Protein AF-A0A3B9QV04-F1 (afdb_monomer_lite)

Structure (mmCIF, N/CA/C/O backbone):
data_AF-A0A3B9QV04-F1
#
_entry.id   AF-A0A3B9QV04-F1
#
loop_
_atom_site.group_PDB
_atom_site.id
_atom_site.type_symbol
_atom_site.label_atom_id
_atom_site.label_alt_id
_atom_site.label_comp_id
_atom_site.label_asym_id
_atom_site.label_entity_id
_atom_site.label_seq_id
_atom_site.pdbx_PDB_ins_code
_atom_site.Cartn_x
_atom_site.Cartn_y
_atom_site.Cartn_z
_atom_site.occupancy
_atom_site.B_iso_or_equiv
_atom_site.auth_seq_id
_atom_site.auth_comp_id
_atom_site.auth_asym_id
_atom_site.auth_atom_id
_atom_site.pdbx_PDB_model_num
ATOM 1 N N . MET A 1 1 ? -5.801 29.623 45.183 1.00 43.06 1 MET A N 1
ATOM 2 C CA . MET A 1 1 ? -5.307 28.360 44.598 1.00 43.06 1 MET A CA 1
ATOM 3 C C . MET A 1 1 ? -5.957 28.212 43.231 1.00 43.06 1 MET A C 1
ATOM 5 O O . MET A 1 1 ? -7.133 27.892 43.171 1.00 43.06 1 MET A O 1
ATOM 9 N N . SER A 1 2 ? -5.251 28.588 42.162 1.00 45.44 2 SER A N 1
ATOM 10 C CA . SER A 1 2 ? -5.756 28.500 40.785 1.00 45.44 2 SER A CA 1
ATOM 11 C C . SER A 1 2 ? -5.172 27.240 40.155 1.00 45.44 2 SER A C 1
ATOM 13 O O . SER A 1 2 ? -3.965 27.169 39.939 1.00 45.44 2 SER A O 1
ATOM 15 N N . GLY A 1 3 ? -6.006 26.217 39.974 1.00 48.84 3 GLY A N 1
ATOM 16 C CA . GLY A 1 3 ? -5.626 24.984 39.299 1.00 48.84 3 GLY A CA 1
ATOM 17 C C . GLY A 1 3 ? -5.648 25.200 37.792 1.00 48.84 3 GLY A C 1
ATOM 18 O O . GLY A 1 3 ? -6.714 25.333 37.198 1.00 48.84 3 GLY A O 1
ATOM 19 N N . THR A 1 4 ? -4.476 25.230 37.166 1.00 54.88 4 THR A N 1
ATOM 20 C CA . THR A 1 4 ? -4.352 25.084 35.716 1.00 54.88 4 THR A CA 1
ATOM 21 C C . THR A 1 4 ? -4.694 23.641 35.359 1.00 54.88 4 THR A C 1
ATOM 23 O O . THR A 1 4 ? -3.874 22.743 35.554 1.00 54.88 4 THR A O 1
ATOM 26 N N . ALA A 1 5 ? -5.914 23.406 34.876 1.00 57.78 5 ALA A N 1
ATOM 27 C CA . ALA A 1 5 ? -6.271 22.147 34.237 1.00 57.78 5 ALA A CA 1
ATOM 28 C C . ALA A 1 5 ? -5.300 21.914 33.068 1.00 57.78 5 ALA A C 1
ATOM 30 O O . ALA A 1 5 ? -5.239 22.715 32.134 1.00 57.78 5 ALA A O 1
ATOM 31 N N . GLY A 1 6 ? -4.486 20.860 33.163 1.00 56.19 6 GLY A N 1
ATOM 32 C CA . GLY A 1 6 ? -3.587 20.457 32.089 1.00 56.19 6 GLY A CA 1
ATOM 33 C C . GLY A 1 6 ? -4.395 20.186 30.824 1.00 56.19 6 GLY A C 1
ATOM 34 O O . GLY A 1 6 ? -5.389 19.463 30.865 1.00 56.19 6 GLY A O 1
ATOM 35 N N . SER A 1 7 ? -3.987 20.796 29.711 1.00 65.31 7 SER A N 1
ATOM 36 C CA . SER A 1 7 ? -4.549 20.496 28.393 1.00 65.31 7 SER A CA 1
ATOM 37 C C . SER A 1 7 ? -4.470 18.982 28.150 1.00 65.31 7 SER A C 1
ATOM 39 O O . SER A 1 7 ? -3.415 18.405 28.438 1.00 65.31 7 SER A O 1
ATOM 41 N N . PRO A 1 8 ? -5.537 18.316 27.667 1.00 63.38 8 PRO A N 1
ATOM 42 C CA . PRO A 1 8 ? -5.489 16.880 27.429 1.00 63.38 8 PRO A CA 1
ATOM 43 C C . PRO A 1 8 ? -4.332 16.567 26.476 1.00 63.38 8 PRO A C 1
ATOM 45 O O . PRO A 1 8 ? -4.183 17.212 25.433 1.00 63.38 8 PRO A O 1
ATOM 48 N N . ALA A 1 9 ? -3.492 15.601 26.856 1.00 67.50 9 ALA A N 1
ATOM 49 C CA . ALA A 1 9 ? -2.404 15.127 26.014 1.00 67.50 9 ALA A CA 1
ATOM 50 C C . ALA A 1 9 ? -2.985 14.746 24.645 1.00 67.50 9 ALA A C 1
ATOM 52 O O . ALA A 1 9 ? -3.931 13.962 24.550 1.00 67.50 9 ALA A O 1
ATOM 53 N N . ARG A 1 10 ? -2.467 15.368 23.582 1.00 66.25 10 ARG A N 1
ATOM 54 C CA . ARG A 1 10 ? -2.897 15.083 22.211 1.00 66.25 10 ARG A CA 1
ATOM 55 C C . ARG A 1 10 ? -2.659 13.584 21.971 1.00 66.25 10 ARG A C 1
ATOM 57 O O . ARG A 1 10 ? -1.566 13.132 22.310 1.00 66.25 10 ARG A O 1
ATOM 64 N N . PRO A 1 11 ? -3.630 12.820 21.434 1.00 69.75 11 PRO A N 1
ATOM 65 C CA . PRO A 1 11 ? -3.452 11.383 21.255 1.00 69.75 11 PRO A CA 1
ATOM 66 C C . PRO A 1 11 ? -2.169 11.125 20.468 1.00 69.75 11 PRO A C 1
ATOM 68 O O . PRO A 1 11 ? -1.911 11.804 19.467 1.00 69.75 11 PRO A O 1
ATOM 71 N N . GLU A 1 12 ? -1.350 10.194 20.956 1.00 78.50 12 GLU A N 1
ATOM 72 C CA . GLU A 1 12 ? -0.089 9.844 20.313 1.00 78.50 12 GLU A CA 1
ATOM 73 C C . GLU A 1 12 ? -0.375 9.340 18.898 1.00 78.50 12 GLU A C 1
ATOM 75 O O . GLU A 1 12 ? -1.063 8.340 18.697 1.00 78.50 12 GLU A O 1
ATOM 80 N N . ARG A 1 13 ? 0.126 10.063 17.894 1.00 81.94 13 ARG A N 1
ATOM 81 C CA . ARG A 1 13 ? 0.023 9.656 16.492 1.00 81.94 13 ARG A CA 1
ATOM 82 C C . ARG A 1 13 ? 1.317 8.974 16.099 1.00 81.94 13 ARG A C 1
ATOM 84 O O . ARG A 1 13 ? 2.385 9.572 16.217 1.00 81.94 13 ARG A O 1
ATOM 91 N N . ARG A 1 14 ? 1.215 7.742 15.611 1.00 89.12 14 ARG A N 1
ATOM 92 C CA . ARG A 1 14 ? 2.357 6.982 15.109 1.00 89.12 14 ARG A CA 1
ATOM 93 C C . ARG A 1 14 ? 2.335 6.968 13.586 1.00 89.12 14 ARG A C 1
ATOM 95 O O . ARG A 1 14 ? 1.308 6.661 12.992 1.00 89.12 14 ARG A O 1
ATOM 102 N N . LEU A 1 15 ? 3.470 7.304 12.979 1.00 91.94 15 LEU A N 1
ATOM 103 C CA . LEU A 1 15 ? 3.687 7.210 11.539 1.00 91.94 15 LEU A CA 1
ATOM 104 C C . LEU A 1 15 ? 4.637 6.045 11.264 1.00 91.94 15 LEU A C 1
ATOM 106 O O . LEU A 1 15 ? 5.741 6.012 11.807 1.00 91.94 15 LEU A O 1
ATOM 110 N N . LEU A 1 16 ? 4.203 5.104 10.430 1.00 92.81 16 LEU A N 1
ATOM 111 C CA . LEU A 1 16 ? 5.033 4.010 9.937 1.00 92.81 16 LEU A CA 1
ATOM 112 C C . LEU A 1 16 ? 5.582 4.396 8.565 1.00 92.81 16 LEU A C 1
ATOM 114 O O . LEU A 1 16 ? 4.816 4.731 7.665 1.00 92.81 16 LEU A O 1
ATOM 118 N N . LEU A 1 17 ? 6.906 4.374 8.418 1.00 93.50 17 LEU A N 1
ATOM 119 C CA . LEU A 1 17 ? 7.573 4.653 7.149 1.00 93.50 17 LEU A CA 1
ATOM 120 C C . LEU A 1 17 ? 8.006 3.332 6.522 1.00 93.50 17 LEU A C 1
ATOM 122 O O . LEU A 1 17 ? 8.915 2.673 7.022 1.00 93.50 17 LEU A O 1
ATOM 126 N N . ILE A 1 18 ? 7.347 2.962 5.428 1.00 90.19 18 ILE A N 1
ATOM 127 C CA . ILE A 1 18 ? 7.637 1.747 4.670 1.00 90.19 18 ILE A CA 1
ATOM 128 C C . ILE A 1 18 ? 8.272 2.168 3.347 1.00 90.19 18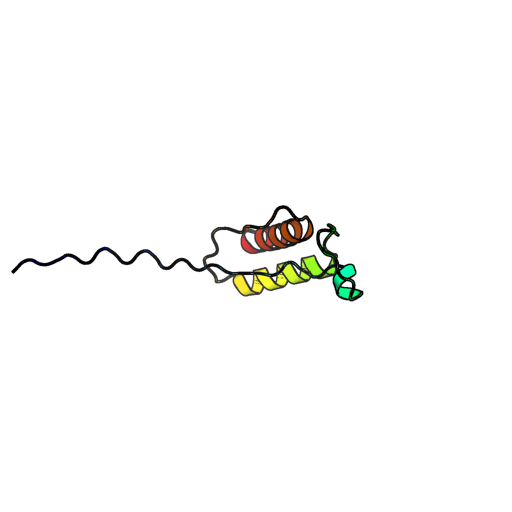 ILE A C 1
ATOM 130 O O . ILE A 1 18 ? 7.749 3.025 2.633 1.00 90.19 18 ILE A O 1
ATOM 134 N N . ARG A 1 19 ? 9.427 1.586 3.026 1.00 86.94 19 ARG A N 1
ATOM 135 C CA . ARG A 1 19 ? 10.042 1.750 1.707 1.00 86.94 19 ARG A CA 1
ATOM 136 C C . ARG A 1 19 ? 9.256 0.907 0.701 1.00 86.94 19 ARG A C 1
ATOM 138 O O . ARG A 1 19 ? 8.879 -0.211 1.024 1.00 86.94 19 ARG A O 1
ATOM 145 N N . HIS A 1 20 ? 9.042 1.428 -0.508 1.00 81.94 20 HIS A N 1
ATOM 146 C CA . HIS A 1 20 ? 8.450 0.645 -1.596 1.00 81.94 20 HIS A CA 1
ATOM 147 C C . HIS A 1 20 ? 9.237 -0.659 -1.841 1.00 81.94 20 HIS A C 1
ATOM 149 O O . HIS A 1 20 ? 10.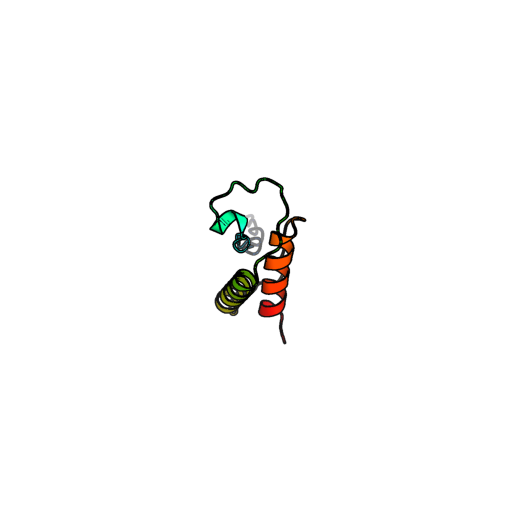450 -0.698 -1.592 1.00 81.94 20 HIS A O 1
ATOM 155 N N . GLY A 1 21 ? 8.558 -1.686 -2.364 1.00 71.62 21 GLY A N 1
ATOM 156 C CA . GLY A 1 21 ? 9.180 -2.956 -2.754 1.00 71.62 21 GLY A CA 1
ATOM 157 C C . GLY A 1 21 ? 10.328 -2.761 -3.749 1.00 71.62 21 GLY A C 1
ATOM 158 O O . GLY A 1 21 ? 10.499 -1.672 -4.320 1.00 71.62 21 GLY A O 1
ATOM 159 N N . GLN A 1 22 ? 11.173 -3.775 -3.941 1.00 69.88 22 GLN A N 1
ATOM 160 C CA . GLN A 1 22 ? 12.263 -3.638 -4.904 1.00 69.88 22 GLN A CA 1
ATOM 161 C C . GLN A 1 22 ? 11.717 -3.460 -6.334 1.00 69.88 22 GLN A C 1
ATOM 163 O O . GLN A 1 22 ? 10.526 -3.513 -6.610 1.00 69.88 22 GLN A O 1
ATOM 168 N N . THR A 1 23 ? 12.607 -3.103 -7.250 1.00 65.25 23 THR A N 1
ATOM 169 C CA . THR A 1 23 ? 12.307 -3.015 -8.681 1.00 65.25 23 THR A CA 1
ATOM 170 C C . THR A 1 23 ? 13.397 -3.791 -9.402 1.00 65.25 23 THR A C 1
ATOM 172 O O . THR A 1 23 ? 14.494 -3.981 -8.862 1.00 65.25 23 THR A O 1
ATOM 175 N N . GLU A 1 24 ? 13.160 -4.187 -10.649 1.00 66.00 24 GLU A N 1
ATOM 176 C CA . GLU A 1 24 ? 14.194 -4.843 -11.464 1.00 66.00 24 GLU A CA 1
ATOM 177 C C . GLU A 1 24 ? 15.457 -3.969 -11.622 1.00 66.00 24 GLU A C 1
ATOM 179 O O . GLU A 1 24 ? 16.572 -4.477 -11.732 1.00 66.00 24 GLU A O 1
ATOM 184 N N . PHE A 1 25 ? 15.319 -2.640 -11.532 1.00 60.62 25 PHE A N 1
ATOM 185 C CA . PHE A 1 25 ? 16.454 -1.712 -11.510 1.00 60.62 25 PHE A CA 1
ATOM 186 C C . PHE A 1 25 ? 17.273 -1.816 -10.220 1.00 60.62 25 PHE A C 1
ATOM 188 O O . PHE A 1 25 ? 18.503 -1.850 -10.291 1.00 60.62 25 PHE A O 1
ATOM 195 N N . ASN A 1 26 ? 16.612 -1.919 -9.062 1.00 60.09 26 ASN A N 1
ATOM 196 C CA . ASN A 1 26 ? 17.292 -2.127 -7.782 1.00 60.09 26 ASN A CA 1
ATOM 197 C C . ASN A 1 26 ? 18.024 -3.475 -7.757 1.00 60.09 26 ASN A C 1
ATOM 199 O O . ASN A 1 26 ? 19.184 -3.518 -7.347 1.00 60.09 26 ASN A O 1
ATOM 203 N N . LYS A 1 27 ? 17.397 -4.548 -8.264 1.00 63.00 27 LYS A N 1
ATOM 204 C CA . LYS A 1 27 ? 18.039 -5.871 -8.379 1.00 63.00 27 LYS A CA 1
ATOM 205 C C . LYS A 1 27 ? 19.265 -5.836 -9.294 1.00 63.00 27 LYS A C 1
ATOM 207 O O . LYS A 1 27 ? 20.277 -6.459 -8.991 1.00 63.00 27 LYS A O 1
ATOM 212 N N . ALA A 1 28 ? 19.211 -5.059 -10.377 1.00 70.88 28 ALA A N 1
ATOM 213 C CA . ALA A 1 28 ? 20.332 -4.862 -11.294 1.00 70.88 28 ALA A CA 1
ATOM 214 C C . ALA A 1 28 ? 21.386 -3.844 -10.799 1.00 70.88 28 ALA A C 1
ATOM 216 O O . ALA A 1 28 ? 22.315 -3.530 -11.547 1.00 70.88 28 ALA A O 1
ATOM 217 N N . GLY A 1 29 ? 21.242 -3.290 -9.586 1.00 63.53 29 GLY A N 1
ATOM 218 C CA . GLY A 1 29 ? 22.155 -2.285 -9.029 1.00 63.53 29 GLY A CA 1
ATOM 219 C C . GLY A 1 29 ? 22.184 -0.965 -9.811 1.00 63.53 29 GLY A C 1
ATOM 220 O O . GLY A 1 29 ? 23.171 -0.231 -9.757 1.00 63.53 29 GLY A O 1
ATOM 221 N N . ARG A 1 30 ? 21.131 -0.665 -10.580 1.00 67.94 30 ARG A N 1
ATOM 222 C CA . ARG A 1 30 ? 21.047 0.530 -11.427 1.00 67.94 30 ARG A CA 1
ATOM 223 C C . ARG A 1 30 ? 20.418 1.685 -10.657 1.00 67.94 30 ARG A C 1
ATOM 225 O O . ARG A 1 30 ? 19.397 1.521 -9.995 1.00 67.94 30 ARG A O 1
ATOM 232 N N . MET A 1 31 ? 20.987 2.882 -10.795 1.00 61.84 31 MET A N 1
ATOM 233 C CA . MET A 1 31 ? 20.358 4.096 -10.273 1.00 61.84 31 MET A CA 1
ATOM 234 C C . MET A 1 31 ? 19.078 4.397 -11.060 1.00 61.84 31 MET A C 1
ATOM 236 O O . MET A 1 31 ? 19.134 4.690 -12.251 1.00 61.84 31 MET A O 1
ATOM 240 N N . GLN A 1 32 ? 17.931 4.314 -10.388 1.00 59.88 32 GLN A N 1
ATOM 241 C CA . GLN A 1 32 ? 16.611 4.492 -10.999 1.00 59.88 32 GLN A CA 1
ATOM 242 C C . GLN A 1 32 ? 16.169 5.969 -11.075 1.00 59.88 32 GLN A C 1
ATOM 244 O O . GLN A 1 32 ? 15.467 6.361 -12.002 1.00 59.88 32 GLN A O 1
ATOM 249 N N . GLY A 1 33 ? 16.592 6.821 -10.134 1.00 67.75 33 GLY A N 1
ATOM 250 C CA . GLY A 1 33 ? 16.173 8.228 -10.097 1.00 67.75 33 GLY A CA 1
ATOM 251 C C . GLY A 1 33 ? 14.645 8.384 -10.011 1.00 67.75 33 GLY A C 1
ATOM 252 O O . GLY A 1 33 ? 14.004 7.797 -9.140 1.00 67.75 33 GLY A O 1
ATOM 253 N N . GLN A 1 34 ? 14.073 9.181 -10.917 1.00 61.28 34 GLN A N 1
ATOM 254 C CA . GLN A 1 34 ? 12.625 9.383 -11.083 1.00 61.28 34 GLN A CA 1
ATOM 255 C C . GLN A 1 34 ? 11.996 8.476 -12.155 1.00 61.28 34 GLN A C 1
ATOM 257 O O . GLN A 1 34 ? 10.818 8.639 -12.447 1.00 61.28 34 GLN A O 1
ATOM 262 N N . LEU A 1 35 ? 12.735 7.527 -12.751 1.00 61.94 35 LEU A N 1
ATOM 263 C CA . LEU A 1 35 ? 12.101 6.582 -13.672 1.00 61.94 35 LEU A CA 1
ATOM 264 C C . LEU A 1 35 ? 11.101 5.716 -12.911 1.00 61.94 35 LEU A C 1
ATOM 266 O O . LEU A 1 35 ? 11.465 5.031 -11.951 1.00 61.94 35 LEU A O 1
ATOM 270 N N . ASP A 1 36 ? 9.857 5.735 -13.371 1.00 61.88 36 ASP A N 1
ATOM 271 C CA . ASP A 1 36 ? 8.843 4.812 -12.901 1.00 61.88 36 ASP A CA 1
ATOM 272 C C . ASP A 1 36 ? 9.070 3.457 -13.557 1.00 61.88 36 ASP A C 1
ATOM 274 O O . ASP A 1 36 ? 9.054 3.315 -14.780 1.00 61.88 36 ASP A O 1
ATOM 278 N N . THR A 1 37 ? 9.374 2.467 -12.726 1.00 64.50 37 THR A N 1
ATOM 279 C CA . THR A 1 37 ? 9.321 1.070 -13.128 1.00 64.50 37 THR A CA 1
ATOM 280 C C . THR A 1 37 ? 8.330 0.362 -12.222 1.00 64.50 37 THR A C 1
ATOM 282 O O . THR A 1 37 ? 8.348 0.614 -11.010 1.00 64.50 37 THR A O 1
ATOM 285 N N . PRO A 1 38 ? 7.480 -0.503 -12.794 1.00 65.69 38 PRO A N 1
ATOM 286 C CA . PRO A 1 38 ? 6.470 -1.219 -12.034 1.00 65.69 38 PRO A CA 1
ATOM 287 C C . PRO A 1 38 ? 7.118 -2.149 -11.002 1.00 65.69 38 PRO A C 1
ATOM 289 O O . PRO A 1 38 ? 8.275 -2.568 -11.154 1.00 65.69 38 PRO A O 1
ATOM 292 N N . LEU A 1 39 ? 6.366 -2.471 -9.945 1.00 66.25 39 LEU A N 1
ATOM 293 C CA . LEU A 1 39 ? 6.766 -3.497 -8.978 1.00 66.25 39 LEU A CA 1
ATOM 294 C C . LEU A 1 39 ? 6.895 -4.860 -9.677 1.00 66.25 39 LEU A C 1
ATOM 296 O O . LEU A 1 39 ? 6.073 -5.185 -10.536 1.00 66.25 39 LEU A O 1
ATOM 300 N N . SER A 1 40 ? 7.880 -5.681 -9.293 1.00 68.94 40 SER A N 1
ATOM 301 C CA . SER A 1 40 ? 7.882 -7.086 -9.724 1.00 68.94 40 SER A CA 1
ATOM 302 C C . SER A 1 40 ? 6.866 -7.892 -8.907 1.00 68.94 40 SER A C 1
ATOM 304 O O . SER A 1 40 ? 6.531 -7.516 -7.783 1.00 68.94 40 SER A O 1
ATOM 306 N N . ASP A 1 41 ? 6.388 -9.023 -9.432 1.00 70.50 41 ASP A N 1
ATOM 307 C CA . ASP A 1 41 ? 5.439 -9.884 -8.705 1.00 70.50 41 ASP A CA 1
ATOM 308 C C . ASP A 1 41 ? 5.992 -10.327 -7.337 1.00 70.50 41 ASP A C 1
ATOM 310 O O . ASP A 1 41 ? 5.276 -10.326 -6.338 1.00 70.50 41 ASP A O 1
ATOM 314 N N . ALA A 1 42 ? 7.303 -10.586 -7.256 1.00 66.38 42 ALA A N 1
ATOM 315 C CA . ALA A 1 42 ? 7.988 -10.939 -6.010 1.00 66.38 42 ALA A CA 1
ATOM 316 C C . ALA A 1 42 ? 7.920 -9.834 -4.935 1.00 66.38 42 ALA A C 1
ATOM 318 O O . ALA A 1 42 ? 7.985 -10.124 -3.738 1.00 66.38 42 ALA A O 1
ATOM 319 N N . ASP A 1 43 ? 7.781 -8.575 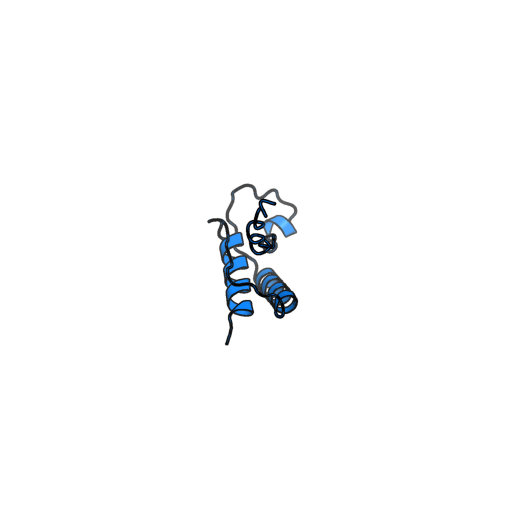-5.354 1.00 68.44 43 ASP A N 1
ATOM 320 C CA . ASP A 1 43 ? 7.697 -7.422 -4.459 1.00 68.44 43 ASP A CA 1
ATOM 321 C C . ASP A 1 43 ? 6.263 -7.201 -3.951 1.00 68.44 43 ASP A C 1
ATOM 323 O O . ASP A 1 43 ? 6.073 -6.687 -2.846 1.00 68.44 43 ASP A O 1
ATOM 327 N N . ARG A 1 44 ? 5.241 -7.643 -4.703 1.00 77.31 44 ARG A N 1
ATOM 328 C CA . ARG A 1 44 ? 3.854 -7.680 -4.204 1.00 77.31 44 ARG A CA 1
ATOM 329 C C . ARG A 1 44 ? 3.733 -8.662 -3.041 1.00 77.31 44 ARG A C 1
ATOM 331 O O . ARG A 1 44 ? 3.149 -8.316 -2.018 1.00 77.31 44 ARG A O 1
ATOM 338 N N . ASP A 1 45 ? 4.367 -9.827 -3.151 1.00 83.88 45 ASP A N 1
ATOM 339 C CA . ASP A 1 45 ? 4.410 -10.806 -2.060 1.00 83.88 45 ASP A CA 1
ATOM 340 C C . ASP A 1 45 ? 5.152 -10.268 -0.825 1.00 83.88 45 ASP A C 1
ATOM 342 O O . ASP A 1 45 ? 4.803 -10.592 0.311 1.00 83.88 45 ASP A O 1
ATOM 346 N N . GLU A 1 46 ? 6.186 -9.440 -1.016 1.00 85.12 46 GLU A N 1
ATOM 347 C CA . GLU A 1 46 ? 6.871 -8.771 0.096 1.00 85.12 46 GLU A CA 1
ATOM 348 C C . GLU A 1 46 ? 5.954 -7.769 0.801 1.00 85.12 46 GLU A C 1
ATOM 350 O O . GLU A 1 46 ? 5.874 -7.783 2.029 1.00 85.12 46 GLU A O 1
ATOM 355 N N . ALA A 1 47 ? 5.215 -6.957 0.042 1.00 87.44 47 ALA A N 1
ATOM 356 C CA . ALA A 1 47 ? 4.235 -6.029 0.598 1.00 87.44 47 ALA A CA 1
ATOM 357 C C . ALA A 1 47 ? 3.149 -6.756 1.411 1.00 87.44 47 ALA A C 1
ATOM 359 O O . ALA A 1 47 ? 2.793 -6.301 2.498 1.00 87.44 47 ALA A O 1
ATOM 360 N N . ILE A 1 48 ? 2.679 -7.916 0.941 1.00 88.19 48 ILE A N 1
ATOM 361 C CA . ILE A 1 48 ? 1.710 -8.746 1.674 1.00 88.19 48 ILE A CA 1
ATOM 362 C C . ILE A 1 48 ? 2.304 -9.243 2.998 1.00 88.19 48 ILE A C 1
ATOM 364 O O . ILE A 1 48 ? 1.687 -9.062 4.044 1.00 88.19 48 ILE A O 1
ATOM 368 N N . ARG A 1 49 ? 3.535 -9.774 3.001 1.00 90.62 49 ARG A N 1
ATOM 369 C CA . ARG A 1 49 ? 4.203 -10.209 4.246 1.00 90.62 49 ARG A CA 1
ATOM 370 C C . ARG A 1 49 ? 4.397 -9.069 5.247 1.00 90.62 49 ARG A C 1
ATOM 372 O O . ARG A 1 49 ? 4.313 -9.279 6.456 1.00 90.62 49 ARG A O 1
ATOM 379 N N . VAL A 1 50 ? 4.664 -7.855 4.761 1.00 92.12 50 VAL A N 1
ATOM 380 C CA . VAL A 1 50 ? 4.727 -6.667 5.624 1.00 92.12 50 VAL A CA 1
ATOM 381 C C . VAL A 1 50 ? 3.357 -6.379 6.241 1.00 92.12 50 VAL A C 1
ATOM 383 O O . VAL A 1 50 ? 3.299 -6.109 7.438 1.00 92.12 50 VAL A O 1
ATOM 386 N N . ALA A 1 51 ? 2.267 -6.468 5.473 1.00 91.94 51 ALA A N 1
ATOM 387 C CA . ALA A 1 51 ? 0.913 -6.306 6.004 1.00 91.94 51 ALA A CA 1
ATOM 388 C C . ALA A 1 51 ? 0.574 -7.359 7.069 1.00 91.94 51 ALA A C 1
ATOM 390 O O . ALA A 1 51 ? 0.056 -7.000 8.123 1.00 91.94 51 ALA A O 1
ATOM 391 N N . GLU A 1 52 ? 0.932 -8.627 6.850 1.00 91.81 52 GLU A N 1
ATOM 392 C CA . GLU A 1 52 ? 0.745 -9.702 7.836 1.00 91.81 52 GLU A CA 1
ATOM 393 C C . GLU A 1 52 ? 1.460 -9.387 9.159 1.00 91.81 52 GLU A C 1
ATOM 395 O O . GLU A 1 52 ? 0.877 -9.511 10.235 1.00 91.81 52 GLU A O 1
ATOM 400 N N . GLY A 1 53 ? 2.703 -8.895 9.097 1.00 92.88 53 GLY A N 1
ATOM 401 C CA . GLY A 1 53 ? 3.451 -8.462 10.284 1.00 92.88 53 GLY A CA 1
ATOM 402 C C . GLY A 1 53 ? 2.879 -7.218 10.979 1.00 92.88 53 GLY A C 1
ATOM 403 O O . GLY A 1 53 ? 3.266 -6.907 12.109 1.00 92.88 53 GLY A O 1
ATOM 404 N N . LEU A 1 54 ? 1.971 -6.501 10.317 1.00 92.88 54 LEU A N 1
ATOM 405 C CA . LEU A 1 54 ? 1.299 -5.304 10.816 1.00 92.88 54 LEU A CA 1
ATOM 406 C C . LEU A 1 54 ? -0.164 -5.556 11.213 1.00 92.88 54 LEU A C 1
ATOM 408 O O . LEU A 1 54 ? -0.822 -4.609 11.634 1.00 92.88 54 LEU A O 1
ATOM 412 N N . ALA A 1 55 ? -0.664 -6.793 11.134 1.00 89.31 55 ALA A N 1
ATOM 413 C CA . ALA A 1 55 ? -2.081 -7.110 11.340 1.00 89.31 55 ALA A CA 1
ATOM 414 C C . ALA A 1 55 ? -2.639 -6.636 12.699 1.00 89.31 55 ALA A C 1
ATOM 416 O O . ALA A 1 55 ? -3.765 -6.154 12.772 1.00 89.31 55 ALA A O 1
ATOM 417 N N . ASP A 1 56 ? -1.835 -6.697 13.765 1.00 91.06 56 ASP A N 1
ATOM 418 C CA . ASP A 1 56 ? -2.246 -6.275 15.114 1.00 91.06 56 ASP A CA 1
ATOM 419 C C . ASP A 1 56 ? -2.084 -4.763 15.371 1.00 91.06 56 ASP A C 1
ATOM 421 O O . ASP A 1 56 ? -2.356 -4.266 16.470 1.00 91.06 56 ASP A O 1
ATOM 425 N N . TRP A 1 57 ? -1.595 -4.001 14.389 1.00 92.62 57 TRP A N 1
ATOM 426 C CA . TRP A 1 57 ? -1.397 -2.562 14.532 1.00 92.62 57 TRP A CA 1
ATOM 427 C C . TRP A 1 57 ? -2.683 -1.807 14.180 1.00 92.62 57 TRP A C 1
ATOM 429 O O . TRP A 1 57 ? -3.327 -2.120 13.182 1.00 92.62 57 TRP A O 1
ATOM 439 N N . PRO A 1 58 ? -3.042 -0.742 14.923 1.00 90.75 58 PRO A N 1
ATOM 440 C CA . PRO A 1 58 ? -4.244 0.050 14.659 1.00 90.75 58 PRO A CA 1
ATOM 441 C C . PRO A 1 58 ? -4.034 1.013 13.473 1.00 90.75 58 PRO A C 1
ATOM 443 O O . PRO A 1 58 ? -4.084 2.237 13.622 1.00 90.75 58 PRO A O 1
ATOM 446 N N . ILE A 1 59 ? -3.733 0.472 12.292 1.00 92.69 59 ILE A N 1
ATOM 447 C CA . ILE A 1 59 ? -3.511 1.240 11.065 1.00 92.69 59 ILE A CA 1
ATOM 448 C C . ILE A 1 59 ? -4.871 1.630 10.488 1.00 92.69 59 ILE A C 1
ATOM 450 O O . ILE A 1 59 ? -5.648 0.781 10.079 1.00 92.69 59 ILE A O 1
ATOM 454 N N . GLY A 1 60 ? -5.154 2.932 10.437 1.00 93.00 60 GLY A N 1
ATOM 455 C CA . GLY A 1 60 ? -6.389 3.453 9.837 1.00 93.00 60 GLY A CA 1
ATOM 456 C C . GLY A 1 60 ? -6.212 4.037 8.436 1.00 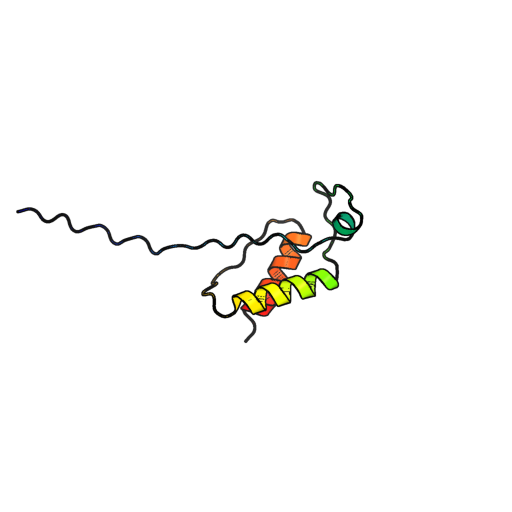93.00 60 GLY A C 1
ATOM 457 O O . GLY A 1 60 ? -7.189 4.423 7.801 1.00 93.00 60 GLY A O 1
ATOM 458 N N . THR A 1 61 ? -4.976 4.209 7.960 1.00 93.69 61 THR A N 1
ATOM 459 C CA . THR A 1 61 ? -4.703 4.881 6.681 1.00 93.69 61 THR A CA 1
ATOM 460 C C . THR A 1 61 ? -3.363 4.442 6.107 1.00 93.69 61 THR A C 1
ATOM 462 O O . THR A 1 61 ? -2.371 4.365 6.832 1.00 93.69 61 THR A O 1
ATOM 465 N N . VAL A 1 62 ? -3.333 4.230 4.791 1.00 95.31 62 VAL A N 1
ATOM 466 C CA . VAL A 1 62 ? -2.120 4.021 3.993 1.00 95.31 62 VAL A CA 1
ATOM 467 C C . VAL A 1 62 ? -2.004 5.174 2.996 1.00 95.31 62 VAL A C 1
ATOM 469 O O . VAL A 1 62 ? -2.993 5.573 2.386 1.00 95.31 62 VAL A O 1
ATOM 472 N N . VAL A 1 63 ? -0.803 5.732 2.852 1.00 95.56 63 VAL A N 1
ATOM 473 C CA . VAL A 1 63 ? -0.502 6.854 1.951 1.00 95.56 63 VAL A CA 1
ATOM 474 C C . VAL A 1 63 ? 0.797 6.583 1.203 1.00 95.56 63 VAL A C 1
ATOM 476 O O . VAL A 1 63 ? 1.747 6.050 1.775 1.00 95.56 63 VAL A O 1
ATOM 479 N N . SER A 1 64 ? 0.847 6.985 -0.064 1.00 94.69 64 SER A N 1
ATOM 480 C CA . SER A 1 64 ? 2.022 6.889 -0.932 1.00 94.69 64 SER A CA 1
ATOM 481 C C . SER A 1 64 ? 2.246 8.187 -1.712 1.00 94.69 64 SER A C 1
ATOM 483 O O . SER A 1 64 ? 1.384 9.066 -1.756 1.00 94.69 64 SER A O 1
ATOM 485 N N . SER A 1 65 ? 3.431 8.317 -2.312 1.00 89.94 65 SER A N 1
ATOM 486 C CA . SER A 1 65 ? 3.665 9.270 -3.402 1.00 89.94 65 SER A CA 1
ATOM 487 C C . SER A 1 65 ? 2.939 8.836 -4.681 1.00 89.94 65 SER A C 1
ATOM 489 O O . SER A 1 65 ? 2.450 7.714 -4.772 1.00 89.94 65 SER A O 1
ATOM 491 N N . ASP A 1 66 ? 2.968 9.696 -5.694 1.00 88.94 66 ASP A N 1
ATOM 492 C CA . ASP A 1 66 ? 2.423 9.464 -7.037 1.00 88.94 66 ASP A CA 1
ATOM 493 C C . ASP A 1 66 ? 3.209 8.455 -7.894 1.00 88.94 66 ASP A C 1
ATOM 495 O O . ASP A 1 66 ? 2.670 7.956 -8.875 1.00 88.94 66 ASP A O 1
ATOM 499 N N . LEU A 1 67 ? 4.449 8.127 -7.521 1.00 86.50 67 LEU A N 1
ATOM 500 C CA . LEU A 1 67 ? 5.270 7.129 -8.221 1.00 86.50 67 LEU A CA 1
ATOM 501 C C . LEU A 1 67 ? 4.617 5.737 -8.210 1.00 86.50 67 LEU A C 1
ATOM 503 O O . LEU A 1 67 ? 4.299 5.213 -7.137 1.00 86.50 67 LEU A O 1
ATOM 507 N N . GLU A 1 68 ? 4.514 5.104 -9.378 1.00 84.88 68 GLU A N 1
ATOM 508 C CA . GLU A 1 68 ? 3.822 3.828 -9.610 1.00 84.88 68 GLU A CA 1
ATOM 509 C C . GLU A 1 68 ? 4.261 2.737 -8.627 1.00 84.88 68 GLU A C 1
ATOM 511 O O . GLU A 1 68 ? 3.429 2.128 -7.961 1.00 84.88 68 GLU A O 1
ATOM 516 N N . ARG A 1 69 ? 5.571 2.571 -8.402 1.00 84.81 69 ARG A N 1
ATOM 517 C CA . ARG A 1 69 ? 6.096 1.592 -7.424 1.00 84.81 69 ARG A CA 1
ATOM 518 C C . ARG A 1 69 ? 5.627 1.832 -5.982 1.00 84.81 69 ARG A C 1
ATOM 520 O O . ARG A 1 69 ? 5.464 0.895 -5.199 1.00 84.81 69 ARG A O 1
ATOM 527 N N . ALA A 1 70 ? 5.445 3.093 -5.590 1.00 89.69 70 ALA A N 1
ATOM 528 C CA . ALA A 1 70 ? 4.959 3.431 -4.256 1.00 89.69 70 ALA A CA 1
ATOM 529 C C . ALA A 1 70 ? 3.450 3.186 -4.159 1.00 89.69 70 ALA A C 1
ATOM 531 O O . ALA A 1 70 ? 2.990 2.657 -3.148 1.00 89.69 70 ALA A O 1
ATOM 532 N N . VAL A 1 71 ? 2.703 3.523 -5.216 1.00 91.44 71 VAL A N 1
ATOM 533 C CA . VAL A 1 71 ? 1.269 3.231 -5.342 1.00 91.44 71 VAL A CA 1
ATOM 534 C C . VAL A 1 71 ? 1.015 1.726 -5.303 1.00 91.44 71 VAL A C 1
ATOM 536 O O . VAL A 1 71 ? 0.201 1.282 -4.501 1.00 91.44 71 VAL A O 1
ATOM 539 N N . ASP A 1 72 ? 1.753 0.934 -6.078 1.00 89.06 72 ASP A N 1
ATOM 540 C CA . ASP A 1 72 ? 1.625 -0.525 -6.120 1.00 89.06 72 ASP A CA 1
ATOM 541 C C . ASP A 1 72 ? 1.888 -1.171 -4.757 1.00 89.06 72 ASP A C 1
ATOM 543 O O . ASP A 1 72 ? 1.108 -2.011 -4.304 1.00 89.06 72 ASP A O 1
ATOM 547 N N . THR A 1 73 ? 2.960 -0.749 -4.074 1.00 90.81 73 THR A N 1
ATOM 548 C CA . THR A 1 73 ? 3.271 -1.245 -2.723 1.00 90.81 73 THR A CA 1
ATOM 549 C C . THR A 1 73 ? 2.150 -0.885 -1.745 1.00 90.81 73 THR A C 1
ATOM 551 O O . THR A 1 73 ? 1.704 -1.731 -0.971 1.00 90.81 73 THR A O 1
ATOM 554 N N . ALA A 1 74 ? 1.673 0.364 -1.780 1.00 93.19 74 ALA A N 1
ATOM 555 C CA . ALA A 1 74 ? 0.602 0.831 -0.905 1.00 93.19 74 ALA A CA 1
ATOM 556 C C . ALA A 1 74 ? -0.730 0.122 -1.175 1.00 93.19 74 ALA A C 1
ATOM 558 O O . ALA A 1 74 ? -1.436 -0.208 -0.226 1.00 93.19 74 ALA A O 1
ATOM 559 N N . ALA A 1 75 ? -1.057 -0.152 -2.439 1.00 92.50 75 ALA A N 1
ATOM 560 C CA . ALA A 1 75 ? -2.259 -0.883 -2.823 1.00 92.50 75 ALA A CA 1
ATOM 561 C C . ALA A 1 75 ? -2.217 -2.337 -2.333 1.00 92.50 75 ALA A C 1
ATOM 563 O O . ALA A 1 75 ? -3.203 -2.814 -1.775 1.00 92.50 75 ALA A O 1
ATOM 564 N N . ALA A 1 76 ? -1.075 -3.019 -2.476 1.00 90.88 76 ALA A N 1
ATOM 565 C CA . ALA A 1 76 ? -0.894 -4.375 -1.958 1.00 90.88 76 ALA A CA 1
ATOM 566 C C . ALA A 1 76 ? -1.002 -4.421 -0.422 1.00 90.88 76 ALA A C 1
ATOM 568 O O . ALA A 1 76 ? -1.731 -5.252 0.116 1.00 90.88 76 ALA A O 1
ATOM 569 N N . LEU A 1 77 ? -0.348 -3.482 0.277 1.00 92.94 77 LEU A N 1
ATOM 570 C CA . LEU A 1 77 ? -0.457 -3.338 1.733 1.00 92.94 77 LEU A CA 1
ATOM 571 C C . LEU A 1 77 ? -1.902 -3.093 2.172 1.00 92.94 77 LEU A C 1
ATOM 573 O O . LEU A 1 77 ? -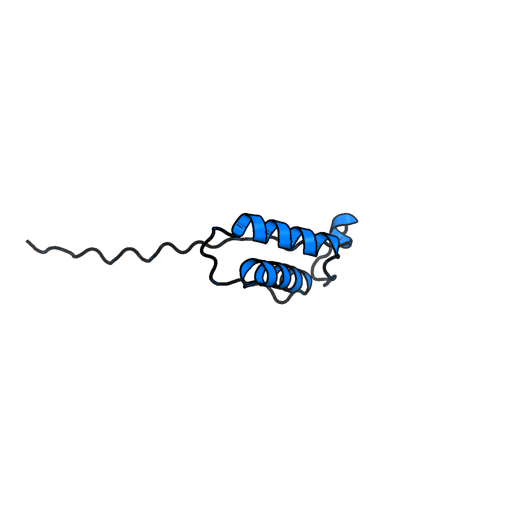2.394 -3.777 3.060 1.00 92.94 77 LEU A O 1
ATOM 577 N N . ALA A 1 78 ? -2.582 -2.124 1.556 1.00 93.62 78 ALA A N 1
ATOM 578 C CA . ALA A 1 78 ? -3.956 -1.777 1.901 1.00 93.62 78 ALA A CA 1
ATOM 579 C C . ALA A 1 78 ? -4.916 -2.945 1.641 1.00 93.62 78 ALA A C 1
ATOM 581 O O . ALA A 1 78 ? -5.777 -3.215 2.471 1.00 93.62 78 ALA A O 1
ATOM 582 N N . GLY A 1 79 ? -4.741 -3.660 0.526 1.00 92.94 79 GLY A N 1
ATOM 583 C CA . GLY A 1 79 ? -5.540 -4.840 0.206 1.00 92.94 79 GLY A CA 1
ATOM 584 C C . GLY A 1 79 ? -5.409 -5.943 1.255 1.00 92.94 79 GLY A C 1
ATOM 585 O O . GLY A 1 79 ? -6.409 -6.551 1.606 1.00 92.94 79 GLY A O 1
ATOM 586 N N . ALA A 1 80 ? -4.207 -6.166 1.790 1.00 91.44 80 ALA A N 1
ATOM 587 C CA . ALA A 1 80 ? -3.976 -7.168 2.829 1.00 91.44 80 ALA A CA 1
ATOM 588 C C . ALA A 1 80 ? -4.378 -6.693 4.240 1.00 91.44 80 ALA A C 1
ATOM 590 O O . ALA A 1 80 ? -4.905 -7.481 5.017 1.00 91.44 80 ALA A O 1
ATOM 591 N N . LEU A 1 81 ? -4.157 -5.416 4.578 1.00 92.75 81 LEU A N 1
ATOM 592 C CA . LEU A 1 81 ? -4.491 -4.846 5.894 1.00 92.75 81 LEU A CA 1
ATOM 593 C C . LEU A 1 81 ? -5.994 -4.653 6.110 1.00 92.75 81 LEU A C 1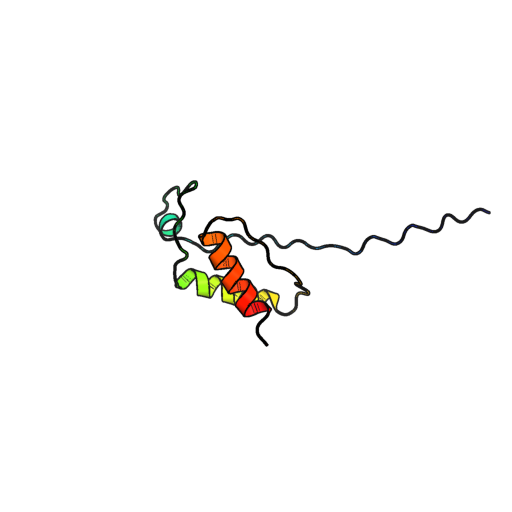
ATOM 595 O O . LEU A 1 81 ? -6.457 -4.683 7.247 1.00 92.75 81 LEU A O 1
ATOM 599 N N . PHE A 1 82 ? -6.735 -4.385 5.035 1.00 91.69 82 PHE A N 1
ATOM 600 C CA . PHE A 1 82 ? -8.158 -4.050 5.088 1.00 91.69 82 PHE A CA 1
ATOM 601 C C . PHE A 1 82 ? -9.041 -5.110 4.415 1.00 91.69 82 PHE A C 1
ATOM 603 O O . PHE A 1 82 ? -10.196 -4.820 4.106 1.00 91.69 82 PHE A O 1
ATOM 610 N N . ALA A 1 83 ? -8.507 -6.309 4.161 1.00 80.50 83 ALA A N 1
ATOM 611 C CA . ALA A 1 83 ? -9.315 -7.451 3.745 1.00 80.50 83 ALA A CA 1
ATOM 612 C C . ALA A 1 83 ? -10.278 -7.856 4.877 1.00 80.50 83 ALA A C 1
ATOM 614 O O . ALA A 1 83 ? -9.884 -7.870 6.043 1.00 80.50 83 ALA A O 1
ATOM 615 N N . GLU A 1 84 ? -11.530 -8.158 4.519 1.00 55.97 84 GLU A N 1
ATOM 616 C CA . GLU A 1 84 ? -12.559 -8.679 5.438 1.00 55.97 84 GLU A CA 1
ATOM 617 C C . GLU A 1 84 ? -12.379 -10.171 5.745 1.00 55.97 84 GLU A C 1
ATOM 619 O O . GLU A 1 84 ? -12.028 -10.937 4.814 1.00 55.97 84 GLU A O 1
#

Secondary structure (DSSP, 8-state):
-----PPPPPPPP-----PPPP-HHHHTT---TT---PPPHHHHHHHHHHHHHTTTS--------SSHHHHHHHHHHHHHHS--

InterPro domains:
  IPR001345 Phosphoglycerate/bisphosphoglycerate mutase, active site [PS00175] (17-26)
  IPR013078 Histidine phosphatase superfamily, clade-1 [PF00300] (15-81)
  IPR013078 Histidine phosphatase superfamily, clade-1 [SM00855] (14-80)
  IPR013078 Histidine phosphatase superfamily, clade-1 [cd07067] (14-73)
  IPR029033 Histidine phosphatase superfamily [G3DSA:3.40.50.1240] (7-84)
  IPR029033 Histidine phosphatase superfamily [SSF53254] (13-81)
  IPR051695 Phosphoglycerate Mutase [PTHR46517] (14-78)

pLDDT: mean 78.53, std 14.36, range [43.06, 95.56]

Sequence (84 aa):
MSGTAGSPARPERRLLLIRHGQTEFNKAGRMQGQLDTPLSDADRDEAIRVAEGLADWPIGTVVSSDLERAVDTAAALAGALFAE

Organism: NCBI:txid1727

Foldseek 3Di:
DDDDDDDPDDPDDDDDDDDFFDFVCVVVVHDCDLPADAHDPVRLVVLLVVLVVCQPPPDPDFDADPRRSRVSSSVSSCCNNVPD

Radius of gyration: 18.41 Å; chains: 1; bounding box: 35×39×58 Å